Protein AF-A0A915AHE4-F1 (afdb_monomer)

Mean predicted aligned error: 15.63 Å

Sequence (127 aa):
MWLCAILFLIMLFINGAVILWLFITAPDDHRLFYSLFDAAVKEEIFLTEIEKGLDCISDDDKEIYSSDECDNAINRSVISRKLLSPLLYFWIVGHCLAFFVFGFANKDFGESNDGSEADIASVKLMK

Radius of gyration: 29.45 Å; Cα contacts (8 Å, |Δi|>4): 29; chains: 1; bounding box: 56×29×87 Å

Secondary structure (DSSP, 8-state):
-HHHHHHHHHHHHHHHHHHHHHHHHHHHHHHHHHHHHHHHHHHHHHHHHHHHHTT---HHHHHS-HHHHHHHHHHHHS--HHHHHHHHHHHHHHHHHHHHHHHTGGGGG-------STTHHHHTT--

Structure (mmCIF, N/CA/C/O backbone):
data_AF-A0A915AHE4-F1
#
_entry.id   AF-A0A915AHE4-F1
#
loop_
_atom_site.group_PDB
_atom_site.id
_atom_site.type_symbol
_atom_site.label_atom_id
_atom_site.label_alt_id
_atom_site.label_comp_id
_atom_site.label_asym_id
_atom_site.label_entity_id
_atom_site.label_seq_id
_atom_site.pdbx_PDB_ins_code
_atom_site.Cartn_x
_atom_site.Cartn_y
_atom_site.Cartn_z
_atom_site.occupancy
_atom_site.B_iso_or_equiv
_atom_site.auth_seq_id
_atom_site.auth_comp_id
_atom_site.auth_asym_id
_atom_site.auth_atom_id
_atom_site.pdbx_PDB_model_num
ATOM 1 N N . MET A 1 1 ? 13.179 10.753 -25.631 1.00 64.00 1 MET A N 1
ATOM 2 C CA . MET A 1 1 ? 12.688 9.470 -25.072 1.00 64.00 1 MET A CA 1
ATOM 3 C C . MET A 1 1 ? 13.208 9.215 -23.654 1.00 64.00 1 MET A C 1
ATOM 5 O O . MET A 1 1 ? 12.396 8.947 -22.782 1.00 64.00 1 MET A O 1
ATOM 9 N N . TRP A 1 2 ? 14.506 9.400 -23.376 1.00 77.06 2 TRP A N 1
ATOM 10 C CA . TRP A 1 2 ? 15.095 9.196 -22.037 1.00 77.06 2 TRP A CA 1
ATOM 11 C C . TRP A 1 2 ? 14.508 10.059 -20.910 1.00 77.06 2 TRP A C 1
ATOM 13 O O . TRP A 1 2 ? 14.269 9.554 -19.821 1.00 77.06 2 TRP A O 1
ATOM 23 N N . LEU A 1 3 ? 14.205 11.334 -21.172 1.00 82.19 3 LEU A N 1
ATOM 24 C CA . LEU A 1 3 ? 13.626 12.234 -20.167 1.00 82.19 3 LEU A CA 1
ATOM 25 C C . LEU A 1 3 ? 12.247 11.758 -19.669 1.00 82.19 3 LEU A C 1
ATOM 27 O O . LEU A 1 3 ? 11.985 11.778 -18.472 1.00 82.19 3 LEU A O 1
ATOM 31 N N . CYS A 1 4 ? 11.395 11.250 -20.566 1.00 80.12 4 CYS A N 1
ATOM 32 C CA . CYS A 1 4 ? 10.091 10.685 -20.204 1.00 80.12 4 CYS A CA 1
ATOM 33 C C . CYS A 1 4 ? 10.233 9.405 -19.367 1.00 80.12 4 CYS A C 1
ATOM 35 O O . CYS A 1 4 ? 9.492 9.221 -18.408 1.00 80.12 4 CYS A O 1
ATOM 37 N N . ALA A 1 5 ? 11.209 8.550 -19.694 1.00 80.81 5 ALA A N 1
ATOM 38 C CA . ALA A 1 5 ? 11.490 7.336 -18.929 1.00 80.81 5 ALA A CA 1
ATOM 39 C C . ALA A 1 5 ? 11.990 7.654 -17.510 1.00 80.81 5 ALA A C 1
ATOM 41 O O . ALA A 1 5 ? 11.543 7.039 -16.545 1.00 80.81 5 ALA A O 1
ATOM 42 N N . ILE A 1 6 ? 12.865 8.656 -17.370 1.00 86.75 6 ILE A N 1
ATOM 43 C CA . ILE A 1 6 ? 13.360 9.119 -16.067 1.00 86.75 6 ILE A CA 1
ATOM 44 C C . ILE A 1 6 ? 12.211 9.684 -15.221 1.00 86.75 6 ILE A C 1
ATOM 46 O O . ILE A 1 6 ? 12.072 9.308 -14.060 1.00 86.75 6 ILE A O 1
ATOM 50 N N . 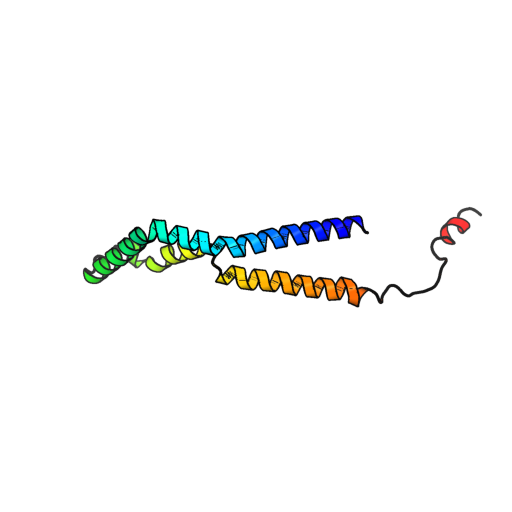LEU A 1 7 ? 11.353 10.533 -15.798 1.00 89.94 7 LEU A N 1
ATOM 51 C CA . LEU A 1 7 ? 10.187 11.079 -15.090 1.00 89.94 7 LEU A CA 1
ATOM 52 C C . LEU A 1 7 ? 9.208 9.984 -14.650 1.00 89.94 7 LEU A C 1
ATOM 54 O O . LEU A 1 7 ? 8.727 10.014 -13.518 1.00 89.94 7 LEU A O 1
ATOM 58 N N . PHE A 1 8 ? 8.948 8.998 -15.512 1.00 86.62 8 PHE A N 1
ATOM 59 C CA . PHE A 1 8 ? 8.102 7.854 -15.176 1.00 86.62 8 PHE A CA 1
ATOM 60 C C . PHE A 1 8 ? 8.673 7.050 -14.003 1.00 86.62 8 PHE A C 1
ATOM 62 O O . PHE A 1 8 ? 7.946 6.752 -13.059 1.00 86.62 8 PHE A O 1
ATOM 69 N N . LEU A 1 9 ? 9.977 6.755 -14.021 1.00 87.94 9 LEU A N 1
ATOM 70 C CA . LEU A 1 9 ? 10.643 6.038 -12.933 1.00 87.94 9 LEU A CA 1
ATOM 71 C C . LEU A 1 9 ? 10.559 6.802 -11.612 1.00 87.94 9 LEU A C 1
ATOM 73 O O . LEU A 1 9 ? 10.208 6.212 -10.595 1.00 87.94 9 LEU A O 1
ATOM 77 N N . ILE A 1 10 ? 10.828 8.109 -11.623 1.00 92.69 10 ILE A N 1
ATOM 78 C CA . ILE A 1 10 ? 10.715 8.948 -10.423 1.00 92.69 10 ILE A CA 1
ATOM 79 C C . ILE A 1 10 ? 9.295 8.871 -9.858 1.00 92.69 10 ILE A C 1
ATOM 81 O O . ILE A 1 10 ? 9.118 8.618 -8.667 1.00 92.69 10 ILE A O 1
ATOM 85 N N . MET A 1 11 ? 8.280 9.030 -10.709 1.00 89.75 11 MET A N 1
ATOM 86 C CA . MET A 1 11 ? 6.892 9.008 -10.257 1.00 89.75 11 MET A CA 1
ATOM 87 C C . MET A 1 11 ? 6.469 7.627 -9.747 1.00 89.75 11 MET A C 1
ATOM 89 O O . MET A 1 11 ? 5.727 7.533 -8.768 1.00 89.75 11 MET A O 1
ATOM 93 N N . LEU A 1 12 ? 6.983 6.560 -10.360 1.00 91.12 12 LEU A N 1
ATOM 94 C CA . LEU A 1 12 ? 6.793 5.185 -9.915 1.00 91.12 12 LEU A CA 1
ATOM 95 C C . LEU A 1 12 ? 7.393 4.963 -8.522 1.00 91.12 12 LEU A C 1
ATOM 97 O O . LEU A 1 12 ? 6.702 4.459 -7.641 1.00 91.12 12 LEU A O 1
ATOM 101 N N . PHE A 1 13 ? 8.632 5.400 -8.280 1.00 92.00 13 PHE A N 1
ATOM 102 C CA . PHE A 1 13 ? 9.263 5.270 -6.963 1.00 92.00 13 PHE A CA 1
ATOM 103 C C . PHE A 1 13 ? 8.557 6.096 -5.887 1.00 92.00 13 PHE A C 1
ATOM 105 O O . PHE A 1 13 ? 8.358 5.591 -4.784 1.00 92.00 13 PHE A O 1
ATOM 112 N N . ILE A 1 14 ? 8.132 7.324 -6.200 1.00 94.31 14 ILE A N 1
ATOM 113 C CA . ILE A 1 14 ? 7.370 8.162 -5.260 1.00 94.31 14 ILE A CA 1
ATOM 114 C C . ILE A 1 14 ? 6.043 7.484 -4.898 1.00 94.31 14 ILE A C 1
ATOM 116 O O . ILE A 1 14 ? 5.726 7.361 -3.717 1.00 94.31 14 ILE A O 1
ATOM 120 N N . ASN A 1 15 ? 5.292 6.986 -5.887 1.00 91.50 15 ASN A N 1
ATOM 121 C CA . ASN A 1 15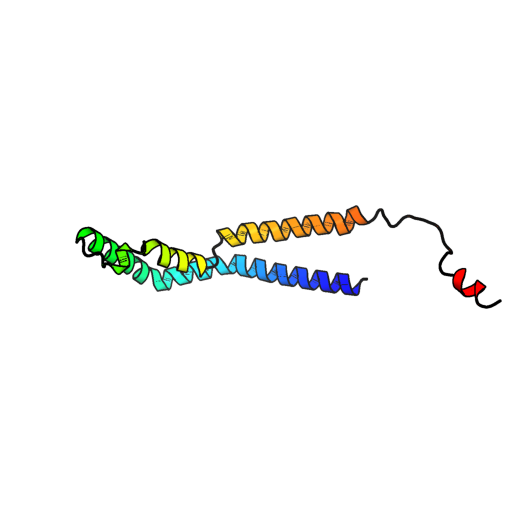 ? 4.039 6.267 -5.628 1.00 91.50 15 ASN A CA 1
ATOM 122 C C . ASN A 1 15 ? 4.271 5.007 -4.786 1.00 91.50 15 ASN A C 1
ATOM 124 O O . ASN A 1 15 ? 3.551 4.777 -3.817 1.00 91.50 15 ASN A O 1
ATOM 128 N N . GLY A 1 16 ? 5.302 4.223 -5.111 1.00 90.12 16 GLY A N 1
ATOM 129 C CA . GLY A 1 16 ? 5.672 3.041 -4.335 1.00 90.12 16 GLY A CA 1
ATOM 130 C C . GLY A 1 16 ? 6.021 3.378 -2.887 1.00 90.12 16 GLY A C 1
ATOM 131 O O . GLY A 1 16 ? 5.539 2.714 -1.972 1.00 90.12 16 GLY A O 1
ATOM 132 N N . ALA A 1 17 ? 6.796 4.443 -2.666 1.00 91.50 17 ALA A N 1
ATOM 133 C CA . ALA A 1 17 ? 7.161 4.906 -1.331 1.00 91.50 17 ALA A CA 1
ATOM 134 C C . ALA A 1 17 ? 5.933 5.329 -0.510 1.00 91.50 17 ALA A C 1
ATOM 136 O O . ALA A 1 17 ? 5.838 4.962 0.658 1.00 91.50 17 ALA A O 1
ATOM 137 N N . VAL A 1 18 ? 4.969 6.032 -1.117 1.00 90.06 18 VAL A N 1
ATOM 138 C CA . VAL A 1 18 ? 3.722 6.438 -0.445 1.00 90.06 18 VAL A CA 1
ATOM 139 C C . VAL A 1 18 ? 2.857 5.229 -0.085 1.00 90.06 18 VAL A C 1
ATOM 141 O O . VAL A 1 18 ? 2.383 5.135 1.046 1.00 90.06 18 VAL A O 1
ATOM 144 N N . ILE A 1 19 ? 2.670 4.279 -1.006 1.00 87.62 19 ILE A N 1
ATOM 145 C CA . ILE A 1 19 ? 1.873 3.069 -0.738 1.00 87.62 19 ILE A CA 1
ATOM 146 C C . ILE A 1 19 ? 2.528 2.233 0.371 1.00 87.62 19 ILE A C 1
ATOM 148 O O . ILE A 1 19 ? 1.840 1.737 1.263 1.00 87.62 19 ILE A O 1
ATOM 152 N N . LEU A 1 20 ? 3.855 2.099 0.345 1.00 88.06 20 LEU A N 1
ATOM 153 C CA . LEU A 1 20 ? 4.605 1.337 1.341 1.00 88.06 20 LEU A CA 1
ATOM 154 C C . LEU A 1 20 ? 4.606 2.029 2.711 1.00 88.06 20 LEU A C 1
ATOM 156 O O . LEU A 1 20 ? 4.441 1.359 3.728 1.00 88.06 20 LEU A O 1
ATOM 160 N N . TRP A 1 21 ? 4.711 3.360 2.738 1.00 87.38 21 TRP A N 1
ATOM 161 C CA . TRP A 1 21 ? 4.536 4.166 3.946 1.00 87.38 21 TRP A CA 1
ATOM 162 C C . TRP A 1 21 ? 3.159 3.933 4.569 1.00 87.38 21 TRP A C 1
ATOM 164 O O . TRP A 1 21 ? 3.070 3.526 5.725 1.00 87.38 21 TRP A O 1
ATOM 174 N N . LEU A 1 22 ? 2.088 4.083 3.782 1.00 83.94 22 LEU A N 1
ATOM 175 C CA . LEU A 1 22 ? 0.724 3.812 4.241 1.00 83.94 22 LEU A CA 1
ATOM 176 C C . LEU A 1 22 ? 0.585 2.380 4.769 1.00 83.94 22 LEU A C 1
ATOM 178 O O . LEU A 1 22 ? -0.074 2.162 5.781 1.00 83.94 22 LEU A O 1
ATOM 182 N N . PHE A 1 23 ? 1.222 1.400 4.120 1.00 83.62 23 PHE A N 1
ATOM 183 C CA . PHE A 1 23 ? 1.165 -0.002 4.541 1.00 83.62 23 PHE A CA 1
ATOM 184 C C . PHE A 1 23 ? 1.799 -0.245 5.911 1.00 83.62 23 PHE A C 1
ATOM 186 O O . PHE A 1 23 ? 1.289 -1.055 6.695 1.00 83.62 23 PHE A O 1
ATOM 193 N N . ILE A 1 24 ? 2.882 0.469 6.210 1.00 83.12 24 ILE A N 1
ATOM 194 C CA . ILE A 1 24 ? 3.589 0.375 7.487 1.00 83.12 24 ILE A CA 1
ATOM 195 C C . ILE A 1 24 ? 2.868 1.165 8.583 1.00 83.12 24 ILE A C 1
ATOM 197 O O . ILE A 1 24 ? 2.767 0.653 9.694 1.00 83.12 24 ILE A O 1
ATOM 201 N N . THR A 1 25 ? 2.346 2.360 8.292 1.00 81.62 25 THR A N 1
ATOM 202 C CA . THR A 1 25 ? 1.774 3.271 9.304 1.00 81.62 25 THR A CA 1
ATOM 203 C C . THR A 1 25 ? 0.308 2.975 9.647 1.00 81.62 25 THR A C 1
ATOM 205 O O . THR A 1 25 ? -0.072 3.068 10.811 1.00 81.62 25 THR A O 1
ATOM 208 N N . ALA A 1 26 ? -0.500 2.497 8.691 1.00 74.56 26 ALA A N 1
ATOM 209 C CA . ALA A 1 26 ? -1.903 2.119 8.918 1.00 74.56 26 ALA A CA 1
ATOM 210 C C . ALA A 1 26 ? -2.194 1.241 10.166 1.00 74.56 26 ALA A C 1
ATOM 212 O O . ALA A 1 26 ? -3.196 1.491 10.837 1.00 74.56 26 ALA A O 1
ATOM 213 N N . PRO A 1 27 ? -1.399 0.207 10.526 1.00 71.38 27 PRO A N 1
ATOM 214 C CA . PRO A 1 27 ? -1.609 -0.542 11.774 1.00 71.38 27 PRO A CA 1
ATOM 215 C C . PRO A 1 27 ? -1.470 0.294 13.050 1.00 71.38 27 PRO A C 1
ATOM 217 O O . PRO A 1 27 ? -2.184 0.027 14.015 1.00 71.38 27 PRO A O 1
ATOM 220 N N . ASP A 1 28 ? -0.545 1.251 13.079 1.00 72.00 28 ASP A N 1
ATOM 221 C CA . ASP A 1 28 ? -0.275 2.056 14.267 1.00 72.00 28 ASP A CA 1
ATOM 222 C C . ASP A 1 28 ? -1.374 3.097 14.453 1.00 72.00 28 ASP A C 1
ATOM 224 O O . ASP A 1 28 ? -1.848 3.265 15.574 1.00 72.00 28 ASP A O 1
ATOM 228 N N . ASP A 1 29 ? -1.866 3.689 13.363 1.00 67.44 29 ASP A N 1
ATOM 229 C CA . ASP A 1 29 ? -3.019 4.596 13.388 1.00 67.44 29 ASP A CA 1
ATOM 230 C C . ASP A 1 29 ? -4.291 3.869 13.841 1.00 67.44 29 ASP A C 1
ATOM 232 O O . ASP A 1 29 ? -5.025 4.354 14.704 1.00 67.44 29 ASP A O 1
ATOM 236 N N . HIS A 1 30 ? -4.520 2.653 13.333 1.00 70.38 30 HIS A N 1
ATOM 237 C CA . HIS A 1 30 ? -5.626 1.813 13.785 1.00 70.38 30 HIS A CA 1
ATOM 238 C C . HIS A 1 30 ? -5.476 1.457 15.271 1.00 70.38 30 HIS A C 1
ATOM 240 O O . HIS A 1 30 ? -6.450 1.505 16.021 1.00 70.38 30 HIS A O 1
ATOM 246 N N . ARG A 1 31 ? -4.274 1.104 15.740 1.00 69.75 31 ARG A N 1
ATOM 247 C CA . ARG A 1 31 ? -4.060 0.789 17.160 1.00 69.75 31 ARG A CA 1
ATOM 248 C C . ARG A 1 31 ? -4.246 2.022 18.044 1.00 69.75 31 ARG A C 1
ATOM 250 O O . ARG A 1 31 ? -4.811 1.904 19.128 1.00 69.75 31 ARG A O 1
ATOM 257 N N . LEU A 1 32 ? -3.793 3.185 17.583 1.00 75.19 32 LEU A N 1
ATOM 258 C CA . LEU A 1 32 ? -3.918 4.454 18.287 1.00 75.19 32 LEU A CA 1
ATOM 259 C C . LEU A 1 32 ? -5.389 4.851 18.444 1.00 75.19 32 LEU A C 1
ATOM 261 O O . LEU A 1 32 ? -5.804 5.169 19.557 1.00 75.19 32 LEU A O 1
ATOM 265 N N . PHE A 1 33 ? -6.184 4.742 17.375 1.00 74.00 33 PHE A N 1
ATOM 266 C CA . PHE A 1 33 ? -7.621 5.015 17.408 1.00 74.00 33 PHE A CA 1
ATOM 267 C C . PHE A 1 33 ? -8.328 4.190 18.489 1.00 74.00 33 PHE A C 1
ATOM 269 O O . PHE A 1 33 ? -8.932 4.754 19.400 1.00 74.00 33 PHE A O 1
ATOM 276 N N . TYR A 1 34 ? -8.171 2.864 18.473 1.00 71.06 34 TYR A N 1
ATOM 277 C CA . TYR A 1 34 ? -8.799 2.032 19.500 1.00 71.06 34 TYR A CA 1
ATOM 278 C C . TYR A 1 34 ? -8.192 2.283 20.886 1.00 71.06 34 TYR A C 1
ATOM 280 O O . TYR A 1 34 ? -8.923 2.304 21.860 1.00 71.06 34 TYR A O 1
ATOM 288 N N . SER A 1 35 ? -6.902 2.602 21.024 1.00 75.38 35 SER A N 1
ATOM 289 C CA . SER A 1 35 ? -6.354 2.942 22.349 1.00 75.38 35 SER A CA 1
ATOM 290 C C . SER A 1 35 ? -6.964 4.205 22.980 1.00 75.38 35 SER A C 1
ATOM 292 O O . SER A 1 35 ? -7.028 4.299 24.203 1.00 75.38 35 SER A O 1
ATOM 294 N N . LEU A 1 36 ? -7.413 5.162 22.162 1.00 77.81 36 LEU A N 1
ATOM 295 C CA . LEU A 1 36 ? -8.015 6.421 22.611 1.00 77.81 36 LEU A CA 1
ATOM 296 C C . LEU A 1 36 ? -9.530 6.301 22.813 1.00 77.81 36 LEU A C 1
ATOM 298 O O . LEU A 1 36 ? -10.074 6.945 23.707 1.00 77.81 36 LEU A O 1
ATOM 302 N N . PHE A 1 37 ? -10.199 5.483 21.996 1.00 75.88 37 PHE A N 1
ATOM 303 C CA . PHE A 1 37 ? -11.660 5.438 21.914 1.00 75.88 37 PHE A CA 1
ATOM 304 C C . PHE A 1 37 ? -12.289 4.100 22.346 1.00 75.88 37 PHE A C 1
ATOM 306 O O . PHE A 1 37 ? -13.510 4.010 22.382 1.00 75.88 37 PHE A O 1
ATOM 313 N N . ASP A 1 38 ? -11.513 3.082 22.744 1.00 76.38 38 ASP A N 1
ATOM 314 C CA . ASP A 1 38 ? -12.037 1.763 23.171 1.00 76.38 38 ASP A CA 1
ATOM 315 C C . ASP A 1 38 ? -13.045 1.860 24.327 1.00 76.38 38 ASP A C 1
ATOM 317 O O . ASP A 1 38 ? -14.009 1.101 24.368 1.00 76.38 38 ASP A O 1
ATOM 321 N N . ALA A 1 39 ? -12.874 2.826 25.236 1.00 71.88 39 ALA A N 1
ATOM 322 C CA . ALA A 1 39 ? -13.838 3.073 26.308 1.00 71.88 39 ALA A CA 1
ATOM 323 C C . ALA A 1 39 ? -15.189 3.587 25.776 1.00 71.88 39 ALA A C 1
ATOM 325 O O . ALA A 1 39 ? -16.228 3.099 26.207 1.00 71.88 39 ALA A O 1
ATOM 326 N N . ALA A 1 40 ? -15.167 4.513 2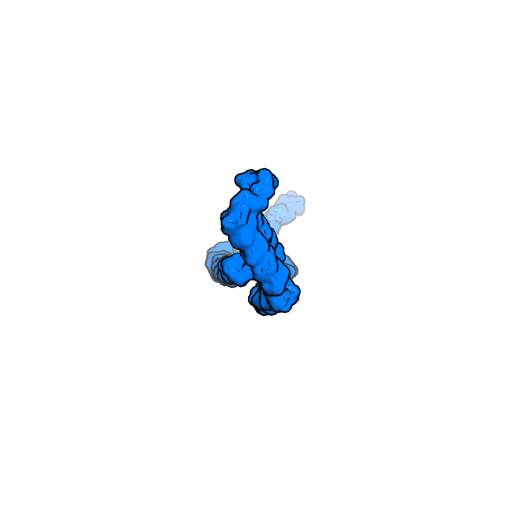4.812 1.00 70.75 40 ALA A N 1
ATOM 327 C CA . ALA A 1 40 ? -16.375 5.068 24.202 1.00 70.75 40 ALA A CA 1
ATOM 328 C C . ALA A 1 40 ? -17.110 4.022 23.348 1.00 70.75 40 ALA A C 1
ATOM 330 O O . ALA A 1 40 ? -18.327 3.905 23.438 1.00 70.75 40 ALA A O 1
ATOM 331 N N . VAL A 1 41 ? -16.367 3.201 22.596 1.00 70.00 41 VAL A N 1
ATOM 332 C CA . VAL A 1 41 ? -16.936 2.089 21.812 1.00 70.00 41 VAL A CA 1
ATOM 333 C C . VAL A 1 41 ? -17.605 1.058 22.729 1.00 70.00 41 VAL A C 1
ATOM 335 O O . VAL A 1 41 ? -18.697 0.577 22.443 1.00 70.00 41 VAL A O 1
ATOM 338 N N . LYS A 1 42 ? -16.986 0.723 23.868 1.00 70.75 42 LYS A N 1
ATOM 339 C CA . LYS A 1 42 ? -17.588 -0.198 24.848 1.00 70.75 42 LYS A CA 1
ATOM 340 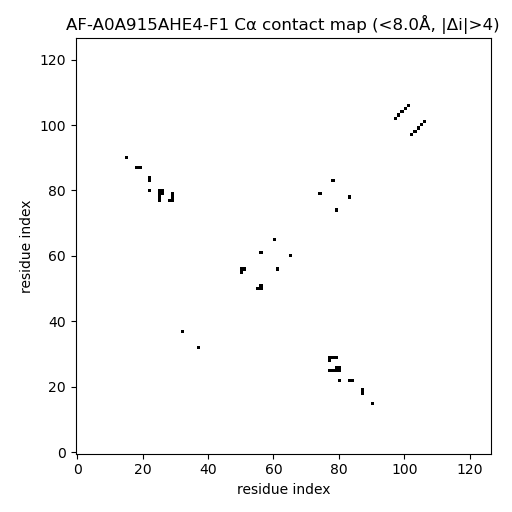C C . LYS A 1 42 ? -18.828 0.374 25.526 1.00 70.75 42 LYS A C 1
ATOM 342 O O . LYS A 1 42 ? -19.745 -0.387 25.821 1.00 70.75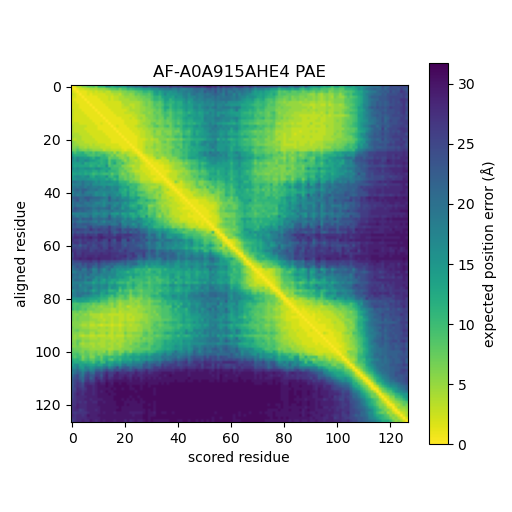 42 LYS A O 1
ATOM 347 N N . GLU A 1 43 ? -18.841 1.674 25.799 1.00 69.75 43 GLU A N 1
ATOM 348 C CA . GLU A 1 43 ? -19.986 2.357 26.400 1.00 69.75 43 GLU A CA 1
ATOM 349 C C . GLU A 1 43 ? -21.190 2.369 25.451 1.00 69.75 43 GLU A C 1
ATOM 351 O O . GLU A 1 43 ? -22.287 2.024 25.885 1.00 69.75 43 GLU A O 1
ATOM 356 N N . GLU A 1 44 ? -20.980 2.650 24.161 1.00 71.19 44 GLU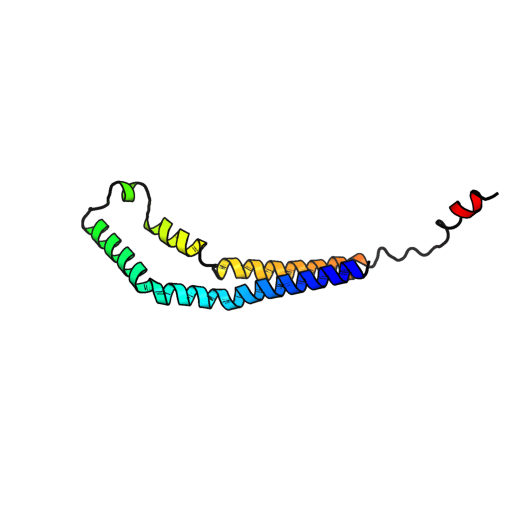 A N 1
ATOM 357 C CA . GLU A 1 44 ? -22.027 2.577 23.132 1.00 71.19 44 GLU A CA 1
ATOM 358 C C . GLU A 1 44 ? -22.635 1.169 23.052 1.00 71.19 44 GLU A C 1
ATOM 360 O O . GLU A 1 44 ? -23.846 1.012 23.198 1.00 71.19 44 GLU A O 1
ATOM 365 N N . ILE A 1 45 ? -21.796 0.131 22.931 1.00 72.75 45 ILE A N 1
ATOM 366 C CA . ILE A 1 45 ? -22.253 -1.269 22.864 1.00 72.75 45 ILE A CA 1
ATOM 367 C C . ILE A 1 45 ? -23.083 -1.642 24.103 1.00 72.75 45 ILE A C 1
ATOM 369 O O . ILE A 1 45 ? -24.116 -2.305 23.988 1.00 72.75 45 ILE A O 1
ATOM 373 N N . PHE A 1 46 ? -22.642 -1.214 25.288 1.00 74.62 46 PHE A N 1
ATOM 374 C CA . PHE A 1 46 ? -23.332 -1.492 26.545 1.00 74.62 46 PHE A CA 1
ATOM 375 C C . PHE A 1 46 ? -24.683 -0.768 26.650 1.00 74.62 46 PHE A C 1
ATOM 377 O O . PHE A 1 46 ? -25.673 -1.382 27.052 1.00 74.62 46 PHE A O 1
ATOM 384 N N . LEU A 1 47 ? -24.749 0.509 26.260 1.00 71.31 47 LEU A N 1
ATOM 385 C CA . LEU A 1 47 ? -25.999 1.276 26.192 1.00 71.31 47 LEU A CA 1
ATOM 386 C C . LEU A 1 47 ? -26.995 0.630 25.226 1.00 71.31 47 LEU A C 1
ATOM 388 O O . LEU A 1 47 ? -28.141 0.394 25.610 1.00 71.31 47 LEU A O 1
ATOM 392 N N . THR A 1 48 ? -26.538 0.228 24.038 1.00 73.56 48 THR A N 1
ATOM 393 C CA . THR A 1 48 ? -27.376 -0.472 23.055 1.00 73.56 48 THR A CA 1
ATOM 394 C C . THR A 1 48 ? -27.928 -1.796 23.599 1.00 73.56 48 THR A C 1
ATOM 396 O O . THR A 1 48 ? -29.065 -2.173 23.305 1.00 73.56 48 THR A O 1
ATOM 399 N N . GLU A 1 49 ? -27.148 -2.543 24.385 1.00 75.62 49 GLU A N 1
ATOM 400 C CA . GLU A 1 49 ? -27.600 -3.806 24.983 1.00 75.62 49 GLU A CA 1
ATOM 401 C C . GLU A 1 49 ? -28.663 -3.582 26.072 1.00 75.62 49 GLU A C 1
ATOM 403 O O . GLU A 1 49 ? -29.653 -4.318 26.133 1.00 75.62 49 GLU A O 1
ATOM 408 N N . ILE A 1 50 ? -28.516 -2.525 26.878 1.00 76.62 50 ILE A N 1
ATOM 409 C CA . ILE A 1 50 ? -29.522 -2.105 27.865 1.00 76.62 50 ILE A CA 1
ATOM 410 C C . ILE A 1 50 ? -30.813 -1.661 27.172 1.00 76.62 50 ILE A C 1
ATOM 412 O O . ILE A 1 50 ? -31.890 -2.110 27.560 1.00 76.62 50 ILE A O 1
ATOM 416 N N . GLU A 1 51 ? -30.732 -0.822 26.141 1.00 72.50 51 GLU A N 1
ATOM 417 C CA . GLU A 1 51 ? -31.903 -0.328 25.402 1.00 72.50 51 GLU A CA 1
ATOM 418 C C . GLU A 1 51 ? -32.687 -1.466 24.742 1.00 72.50 51 GLU A C 1
ATOM 420 O O . GLU A 1 51 ? -33.917 -1.500 24.836 1.00 72.50 51 GLU A O 1
ATOM 425 N N . LYS A 1 52 ? -31.984 -2.452 24.167 1.00 75.50 52 LYS A N 1
ATOM 426 C CA . LYS A 1 52 ? -32.593 -3.690 23.651 1.00 75.50 52 LYS A CA 1
ATOM 427 C C . LYS A 1 52 ? -33.236 -4.526 24.758 1.00 75.50 52 LYS A C 1
ATOM 429 O O . LYS A 1 52 ? -34.307 -5.089 24.546 1.00 75.50 52 LYS A O 1
ATOM 434 N N . GLY A 1 53 ? -32.603 -4.621 25.928 1.00 73.50 53 GLY A N 1
ATOM 435 C CA . GLY A 1 53 ? -33.129 -5.369 27.073 1.00 73.50 53 GLY A CA 1
ATOM 436 C C . GLY A 1 53 ? -34.356 -4.723 27.724 1.00 73.50 53 GLY A C 1
ATOM 437 O O . GLY A 1 53 ? -35.213 -5.434 28.252 1.00 73.50 53 GLY A O 1
ATOM 438 N N . LEU A 1 54 ? -34.450 -3.392 27.682 1.00 77.06 54 LEU A N 1
ATOM 439 C CA . LEU A 1 54 ? -35.556 -2.615 28.247 1.00 77.06 54 LEU A CA 1
ATOM 440 C C . LEU A 1 54 ? -36.627 -2.226 27.208 1.00 77.06 54 LEU A C 1
ATOM 442 O O . LEU A 1 54 ? -37.573 -1.530 27.570 1.00 77.06 54 LEU A O 1
ATOM 446 N N . ASP A 1 55 ? -36.499 -2.665 25.950 1.00 71.31 55 ASP A N 1
ATOM 447 C CA . ASP A 1 55 ? -37.379 -2.295 24.823 1.00 71.31 55 ASP A CA 1
ATOM 448 C C . ASP A 1 55 ? -37.557 -0.768 24.681 1.00 71.31 55 ASP A C 1
ATOM 450 O O . ASP A 1 55 ? -38.615 -0.255 24.324 1.00 71.31 55 ASP A O 1
ATOM 454 N N . CYS A 1 56 ? -36.495 -0.025 25.006 1.00 66.25 56 CYS A N 1
ATOM 455 C CA . CYS A 1 56 ? -36.441 1.439 24.985 1.00 66.25 56 CYS A CA 1
ATOM 456 C C . CYS A 1 56 ? -35.791 1.962 23.697 1.00 66.25 56 CYS A C 1
ATOM 458 O O . CYS A 1 56 ? -35.166 3.017 23.706 1.00 66.25 56 CYS A O 1
ATOM 460 N N . ILE A 1 57 ? -35.917 1.208 22.603 1.00 64.81 57 ILE A N 1
ATOM 461 C CA . ILE A 1 57 ? -35.390 1.584 21.290 1.00 64.81 57 ILE A CA 1
ATOM 462 C C . ILE A 1 57 ? -36.156 2.828 20.823 1.00 64.81 57 ILE A C 1
ATOM 464 O O . ILE A 1 57 ? -37.382 2.770 20.661 1.00 64.81 57 ILE A O 1
ATOM 468 N N . SER A 1 58 ? -35.448 3.948 20.646 1.00 63.84 58 SER A N 1
ATOM 469 C CA . SER A 1 58 ? -36.023 5.172 20.080 1.00 63.84 58 SER A CA 1
ATOM 470 C C . SER A 1 58 ? -36.538 4.888 18.667 1.00 63.84 58 SER A C 1
ATOM 472 O O . SER A 1 58 ? -36.008 4.029 17.968 1.00 63.84 58 SER A O 1
ATOM 474 N N . ASP A 1 59 ? -37.576 5.595 18.222 1.00 57.22 59 ASP A N 1
ATOM 475 C CA . ASP A 1 59 ? -38.148 5.391 16.881 1.00 57.22 59 ASP A CA 1
ATOM 476 C C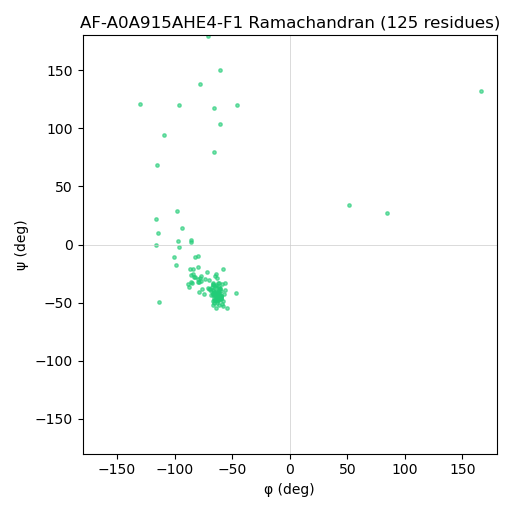 . ASP A 1 59 ? -37.093 5.626 15.776 1.00 57.22 59 ASP A C 1
ATOM 478 O O . ASP A 1 59 ? -37.030 4.873 14.807 1.00 57.22 59 ASP A O 1
ATOM 482 N N . ASP A 1 60 ? -36.167 6.569 16.002 1.00 59.41 60 ASP A N 1
ATOM 483 C CA . ASP A 1 60 ? -35.012 6.840 15.129 1.00 59.41 60 ASP A CA 1
ATOM 484 C C . ASP A 1 60 ? -34.042 5.637 15.016 1.00 59.41 60 ASP A C 1
ATOM 486 O O . ASP A 1 60 ? -33.489 5.380 13.946 1.00 59.41 60 ASP A O 1
ATOM 490 N N . ASP A 1 61 ? -33.885 4.840 16.080 1.00 57.84 61 ASP A N 1
ATOM 491 C CA . ASP A 1 61 ? -33.022 3.641 16.113 1.00 57.84 61 ASP A CA 1
ATOM 492 C C . ASP A 1 61 ? -33.711 2.399 15.520 1.00 57.84 61 ASP A C 1
ATOM 494 O O . ASP A 1 61 ? -33.091 1.356 15.298 1.00 57.84 61 ASP A O 1
ATOM 498 N N . LYS A 1 62 ? -35.023 2.484 15.274 1.00 61.97 62 LYS A N 1
ATOM 499 C CA . LYS A 1 62 ? -35.808 1.437 14.607 1.00 61.97 62 LYS A CA 1
ATOM 500 C C . LYS A 1 62 ? -35.692 1.513 13.089 1.00 61.97 62 LYS A C 1
ATOM 502 O O . LYS A 1 62 ? -35.839 0.487 12.419 1.00 61.97 62 LYS A O 1
ATOM 507 N N . GLU A 1 63 ? -35.444 2.705 12.552 1.00 58.62 63 GLU A N 1
ATOM 508 C CA . GLU A 1 63 ? -35.325 2.939 11.110 1.00 58.62 63 GLU A CA 1
ATOM 509 C C . GLU A 1 63 ? -33.905 2.696 10.579 1.00 58.62 63 GLU A C 1
ATOM 511 O O . GLU A 1 63 ? -33.727 2.413 9.391 1.00 58.62 63 GLU A O 1
ATOM 516 N N . ILE A 1 64 ? -32.897 2.730 11.454 1.00 55.09 64 ILE A N 1
ATOM 517 C CA . ILE A 1 64 ? -31.488 2.555 11.103 1.00 55.09 64 ILE A CA 1
ATOM 518 C C . ILE A 1 64 ? -30.895 1.507 12.046 1.00 55.09 64 ILE A C 1
ATOM 520 O O . ILE A 1 64 ? -30.887 1.692 13.255 1.00 55.09 64 ILE A O 1
ATOM 524 N N . TYR A 1 65 ? -30.369 0.400 11.508 1.00 57.41 65 TYR A N 1
ATOM 525 C CA . TYR A 1 65 ? -29.552 -0.548 12.279 1.00 57.41 65 TYR A CA 1
ATOM 526 C C . TYR A 1 65 ? -28.242 0.161 12.696 1.00 57.41 65 TYR A C 1
ATOM 528 O O . TYR A 1 65 ? -27.212 0.032 12.037 1.00 57.41 65 TYR A O 1
ATOM 536 N N . SER A 1 66 ? -28.304 0.975 13.752 1.00 58.38 66 SER A N 1
ATOM 537 C CA . SER A 1 66 ? -27.317 2.005 14.118 1.00 58.38 66 SER A CA 1
ATOM 538 C C . SER A 1 66 ? -25.934 1.463 14.482 1.00 58.38 66 SER A C 1
ATOM 540 O O . SER A 1 66 ? -24.933 2.138 14.238 1.00 58.38 66 SER A O 1
ATOM 542 N N . SER A 1 67 ? -25.845 0.210 14.946 1.00 55.16 67 SER A N 1
ATOM 543 C CA . SER A 1 67 ? -24.550 -0.437 15.195 1.00 55.16 67 SER A CA 1
ATOM 544 C C . SER A 1 67 ? -23.715 -0.563 13.922 1.00 55.16 67 SER A C 1
ATOM 546 O O . SER A 1 67 ? -22.495 -0.441 13.969 1.00 55.16 67 SER A O 1
ATOM 548 N N . ASP A 1 68 ? -24.363 -0.758 12.769 1.00 57.38 68 ASP A N 1
ATOM 549 C CA . ASP A 1 68 ? -23.649 -0.916 11.508 1.00 57.38 68 ASP A CA 1
ATOM 550 C C . ASP A 1 68 ? -23.176 0.430 10.954 1.00 57.38 68 ASP A C 1
ATOM 552 O O . ASP A 1 68 ? -22.154 0.459 10.283 1.00 57.38 68 ASP A O 1
ATOM 556 N N . GLU A 1 69 ? -23.835 1.563 11.215 1.00 60.44 69 GLU A N 1
ATOM 557 C CA . GLU A 1 69 ? -23.381 2.853 10.672 1.00 60.44 69 GLU A CA 1
ATOM 558 C C . GLU A 1 69 ? -22.141 3.394 11.380 1.00 60.44 69 GLU A C 1
ATOM 560 O O . GLU A 1 69 ? -21.219 3.846 10.697 1.00 60.44 69 GLU A O 1
ATOM 565 N N . CYS A 1 70 ? -22.076 3.305 12.713 1.00 61.00 70 CYS A N 1
ATOM 566 C CA . CYS A 1 70 ? -20.901 3.730 13.478 1.00 61.00 70 CYS A CA 1
ATOM 567 C C . CYS A 1 70 ? -19.694 2.840 13.144 1.00 61.00 70 CYS A C 1
ATOM 569 O O . CYS A 1 70 ? -18.652 3.338 12.703 1.00 61.00 70 CYS A O 1
ATOM 571 N N . ASP A 1 71 ? -19.862 1.515 13.203 1.00 62.69 71 ASP A N 1
ATOM 572 C CA . ASP A 1 71 ? -18.795 0.567 12.874 1.00 62.69 71 ASP A CA 1
ATOM 573 C C . ASP A 1 71 ? -18.364 0.653 11.405 1.00 62.69 71 ASP A C 1
ATOM 575 O O . ASP A 1 71 ? -17.181 0.492 11.087 1.00 62.69 71 ASP A O 1
ATOM 579 N N . ASN A 1 72 ? -19.285 0.928 10.479 1.00 62.81 72 ASN A N 1
ATOM 580 C CA . ASN A 1 72 ? -18.963 1.081 9.061 1.00 62.81 72 ASN A CA 1
ATOM 581 C C . ASN A 1 72 ? -18.358 2.462 8.763 1.00 62.81 72 ASN A C 1
ATOM 583 O O . ASN A 1 72 ? -17.468 2.562 7.918 1.00 62.81 72 ASN A O 1
ATOM 587 N N . ALA A 1 73 ? -18.747 3.521 9.477 1.00 64.12 73 ALA A N 1
ATOM 588 C CA . ALA A 1 73 ? -18.101 4.831 9.400 1.00 64.12 73 ALA A CA 1
ATOM 589 C C . ALA A 1 73 ? -16.668 4.778 9.951 1.00 64.12 73 ALA A C 1
ATOM 591 O O . ALA A 1 73 ? -15.748 5.299 9.313 1.00 64.12 73 ALA A O 1
ATOM 592 N N . ILE A 1 74 ? -16.444 4.082 11.068 1.00 63.56 74 ILE A N 1
ATOM 593 C CA . ILE A 1 74 ? -15.114 3.838 11.643 1.00 63.56 74 ILE A CA 1
ATOM 594 C C . ILE A 1 74 ? -14.276 2.961 10.699 1.00 63.56 74 ILE A C 1
ATOM 596 O O . ILE A 1 74 ? -13.155 3.328 10.339 1.00 63.56 74 ILE A O 1
ATOM 600 N N . ASN A 1 75 ? -14.832 1.859 10.185 1.00 61.16 75 ASN A N 1
ATOM 601 C CA . ASN A 1 75 ? -14.131 1.004 9.218 1.00 61.16 75 ASN A CA 1
ATOM 602 C C . ASN A 1 75 ? -13.836 1.697 7.877 1.00 61.16 75 ASN A C 1
ATOM 604 O O . ASN A 1 75 ? -12.887 1.309 7.192 1.00 61.16 75 ASN A O 1
ATOM 608 N N . ARG A 1 76 ? -14.631 2.696 7.470 1.00 60.84 76 ARG A N 1
ATOM 609 C CA . ARG A 1 76 ? -14.372 3.502 6.261 1.00 60.84 76 ARG A CA 1
ATOM 610 C C . ARG A 1 76 ? -13.391 4.645 6.500 1.00 60.84 76 ARG A C 1
ATOM 612 O O . ARG A 1 76 ? -12.723 5.051 5.552 1.00 60.84 76 ARG A O 1
ATOM 619 N N . SER A 1 77 ? -13.315 5.173 7.719 1.00 60.16 77 SER A N 1
ATOM 620 C CA . SER A 1 77 ? -12.435 6.296 8.067 1.00 60.16 77 SER A CA 1
ATOM 621 C C . SER A 1 77 ? -11.020 5.850 8.438 1.00 60.16 77 SER A C 1
ATOM 623 O O . SER A 1 77 ? -10.068 6.598 8.210 1.00 60.16 77 SER A O 1
ATOM 625 N N . VAL A 1 78 ? -10.849 4.617 8.919 1.00 63.31 78 VAL A N 1
ATOM 626 C CA . VAL A 1 78 ? -9.535 4.014 9.166 1.00 63.31 78 VAL A CA 1
ATOM 627 C C . VAL A 1 78 ? -9.132 3.161 7.961 1.00 63.31 78 VAL A C 1
ATOM 629 O O . VAL A 1 78 ? -9.811 2.198 7.609 1.00 63.31 78 VAL A O 1
ATOM 632 N N . ILE A 1 79 ? -8.001 3.481 7.317 1.00 65.69 79 ILE A N 1
ATOM 633 C CA . ILE A 1 79 ? -7.461 2.662 6.218 1.00 65.69 79 ILE A CA 1
ATOM 634 C C . ILE A 1 79 ? -7.160 1.259 6.752 1.00 65.69 79 ILE A C 1
ATOM 636 O O . ILE A 1 79 ? -6.166 1.021 7.440 1.00 65.69 79 ILE A O 1
ATOM 640 N N . SER A 1 80 ? -8.029 0.301 6.426 1.00 64.25 80 SER A N 1
ATOM 641 C CA . SER A 1 80 ? -7.852 -1.071 6.880 1.00 64.25 80 SER A CA 1
ATOM 642 C C . SER A 1 80 ? -6.787 -1.782 6.044 1.00 64.25 80 SER A C 1
ATOM 644 O O . SER A 1 80 ? -6.744 -1.716 4.808 1.00 64.25 80 SER A O 1
ATOM 646 N N . ARG A 1 81 ? -5.935 -2.552 6.726 1.00 66.19 81 ARG A N 1
ATOM 647 C CA . ARG A 1 81 ? -4.882 -3.357 6.092 1.00 66.19 81 ARG A CA 1
ATOM 648 C C . ARG A 1 81 ? -5.447 -4.361 5.068 1.00 66.19 81 ARG A C 1
ATOM 650 O O . ARG A 1 81 ? -4.724 -4.777 4.162 1.00 66.19 81 ARG A O 1
ATOM 657 N N . LYS A 1 82 ? -6.740 -4.714 5.163 1.00 70.31 82 LYS A N 1
ATOM 658 C CA . LYS A 1 82 ? -7.434 -5.609 4.218 1.00 70.31 82 LYS A CA 1
ATOM 659 C C . LYS A 1 82 ? -7.583 -5.003 2.821 1.00 70.31 82 LYS A C 1
ATOM 661 O O . LYS A 1 82 ? -7.514 -5.749 1.855 1.00 70.31 82 LYS A O 1
ATOM 666 N N . LEU A 1 83 ? -7.757 -3.685 2.706 1.00 72.38 83 LEU A N 1
ATOM 667 C CA . LEU A 1 83 ? -7.839 -2.980 1.416 1.00 72.38 83 LEU A CA 1
ATOM 668 C C . LEU A 1 83 ? -6.456 -2.605 0.880 1.00 72.38 83 LEU A C 1
ATOM 670 O O . LEU A 1 83 ? -6.215 -2.621 -0.325 1.00 72.38 83 LEU A O 1
ATOM 674 N N . LEU A 1 84 ? -5.521 -2.329 1.783 1.00 78.50 84 LEU A N 1
ATOM 675 C CA . LEU A 1 84 ? -4.177 -1.898 1.420 1.00 78.50 84 LEU A CA 1
ATOM 676 C C . LEU A 1 84 ? -3.284 -3.051 0.927 1.00 78.50 84 LEU A C 1
ATOM 678 O O . LEU A 1 84 ? -2.443 -2.855 0.055 1.00 78.50 84 LEU A O 1
ATOM 682 N N . SER A 1 85 ? -3.502 -4.269 1.435 1.00 81.50 85 SER A N 1
ATOM 683 C CA . SER A 1 85 ? -2.786 -5.479 0.997 1.00 81.50 85 SER A CA 1
ATOM 684 C C . SER A 1 85 ? -3.005 -5.830 -0.486 1.00 81.50 85 SER A C 1
ATOM 686 O O . SER A 1 85 ? -2.012 -5.984 -1.200 1.00 81.50 85 SER A O 1
ATOM 688 N N . PRO A 1 86 ? -4.251 -5.936 -1.003 1.00 85.12 86 PRO A N 1
ATOM 689 C CA . PRO A 1 86 ? -4.468 -6.188 -2.424 1.00 85.12 86 PRO A CA 1
ATOM 690 C C . PRO A 1 86 ? -3.973 -5.022 -3.281 1.00 85.12 86 PRO A C 1
ATOM 692 O O . PRO A 1 86 ? -3.406 -5.267 -4.341 1.00 85.12 86 PRO A O 1
ATOM 695 N N . LEU A 1 87 ? -4.100 -3.773 -2.812 1.00 85.88 87 LEU A N 1
ATOM 696 C CA . LEU A 1 87 ? -3.576 -2.604 -3.522 1.00 85.88 87 LEU A CA 1
ATOM 697 C C . LEU A 1 87 ? -2.052 -2.687 -3.715 1.00 85.88 87 LEU A C 1
ATOM 699 O O . LEU A 1 87 ? -1.569 -2.498 -4.830 1.00 85.88 87 LEU A O 1
ATOM 703 N N . LEU A 1 88 ? -1.304 -3.024 -2.658 1.00 86.19 88 LEU A N 1
ATOM 704 C CA . LEU A 1 88 ? 0.146 -3.228 -2.725 1.00 86.19 88 LEU A CA 1
ATOM 705 C C . LEU A 1 88 ? 0.498 -4.359 -3.705 1.00 86.19 88 LEU A C 1
ATOM 707 O O . LEU A 1 88 ? 1.400 -4.207 -4.528 1.00 86.19 88 LEU A O 1
ATOM 711 N N . TYR A 1 89 ? -0.229 -5.478 -3.650 1.00 88.44 89 TYR A N 1
ATOM 712 C CA . TYR A 1 89 ? 0.009 -6.620 -4.533 1.00 88.44 89 TYR A CA 1
ATOM 713 C C . TYR A 1 89 ? -0.234 -6.271 -6.006 1.00 88.44 89 TYR A C 1
ATOM 715 O O . TYR A 1 89 ? 0.635 -6.517 -6.843 1.00 88.44 89 TYR A O 1
ATOM 723 N N . PHE A 1 90 ? -1.368 -5.640 -6.323 1.00 90.62 90 PHE A N 1
ATOM 724 C CA . PHE A 1 90 ? -1.663 -5.171 -7.679 1.00 90.62 90 PHE A CA 1
ATOM 725 C C . PHE A 1 90 ? -0.636 -4.152 -8.164 1.00 90.62 90 PHE A C 1
ATOM 727 O O . PHE A 1 90 ? -0.237 -4.205 -9.327 1.00 90.62 90 PHE A O 1
ATOM 734 N N . TRP A 1 91 ? -0.172 -3.261 -7.285 1.00 90.44 91 TRP A N 1
ATOM 735 C CA . TRP A 1 91 ? 0.862 -2.296 -7.632 1.00 90.44 91 TRP A CA 1
ATOM 736 C C . TRP A 1 91 ? 2.182 -2.994 -7.987 1.00 90.44 91 TRP A C 1
ATOM 738 O O . TRP A 1 91 ? 2.717 -2.740 -9.063 1.00 90.44 91 TRP A O 1
ATOM 748 N N . ILE A 1 92 ? 2.680 -3.918 -7.158 1.00 88.69 92 ILE A N 1
ATOM 749 C CA . ILE A 1 92 ? 3.936 -4.637 -7.434 1.00 88.69 92 ILE A CA 1
ATOM 750 C C . ILE A 1 92 ? 3.800 -5.490 -8.700 1.00 88.69 92 ILE A C 1
ATOM 752 O O . ILE A 1 92 ? 4.584 -5.341 -9.636 1.00 88.69 92 ILE A O 1
ATOM 756 N N . VAL A 1 93 ? 2.788 -6.359 -8.758 1.00 91.19 93 VAL A N 1
ATOM 757 C CA . VAL A 1 93 ? 2.613 -7.314 -9.862 1.00 91.19 93 VAL A CA 1
ATOM 758 C C . VAL A 1 93 ? 2.328 -6.597 -11.176 1.00 91.19 93 VAL A C 1
ATOM 760 O O . VAL A 1 93 ? 2.932 -6.931 -12.195 1.00 91.19 93 VAL A O 1
ATOM 763 N N . GLY A 1 94 ? 1.457 -5.586 -11.161 1.00 88.31 94 GLY A N 1
ATOM 764 C CA . GLY A 1 94 ? 1.121 -4.802 -12.346 1.00 88.31 94 GLY A CA 1
ATOM 765 C C . GLY A 1 94 ? 2.340 -4.088 -12.924 1.00 88.31 94 GLY A C 1
ATOM 766 O O . GLY A 1 94 ? 2.576 -4.160 -14.130 1.00 88.31 94 GLY A O 1
ATOM 767 N N . HIS A 1 95 ? 3.166 -3.469 -12.074 1.00 88.69 95 HIS A N 1
ATOM 768 C CA . HIS A 1 95 ? 4.385 -2.810 -12.539 1.00 88.69 95 HIS A CA 1
ATOM 769 C C . HIS A 1 95 ? 5.456 -3.814 -12.983 1.00 88.69 95 HIS A C 1
ATOM 771 O O . HIS A 1 95 ? 6.098 -3.573 -14.002 1.00 88.69 95 HIS A O 1
ATOM 777 N N . CYS A 1 96 ? 5.613 -4.964 -12.319 1.00 87.75 96 CYS A N 1
ATOM 778 C CA . CYS A 1 96 ? 6.503 -6.033 -12.789 1.00 87.75 96 CYS A CA 1
ATOM 779 C C . CYS A 1 96 ? 6.099 -6.557 -14.178 1.00 87.75 96 CYS A C 1
ATOM 781 O O . CYS A 1 96 ? 6.958 -6.702 -15.050 1.00 87.75 96 CYS A O 1
ATOM 783 N N . LEU A 1 97 ? 4.803 -6.794 -14.408 1.00 88.56 97 LEU A N 1
ATOM 784 C CA . LEU A 1 97 ? 4.279 -7.209 -15.713 1.00 88.56 97 LEU A CA 1
ATOM 785 C C . LEU A 1 97 ? 4.490 -6.125 -16.772 1.00 88.56 97 LEU A C 1
ATOM 787 O O . LEU A 1 97 ? 4.951 -6.430 -17.871 1.00 88.56 97 LEU A O 1
ATOM 791 N N . ALA A 1 98 ? 4.220 -4.861 -16.440 1.00 85.00 98 ALA A N 1
ATOM 792 C CA . ALA A 1 98 ? 4.465 -3.741 -17.342 1.00 85.00 98 ALA A CA 1
ATOM 793 C C . ALA A 1 98 ? 5.952 -3.643 -17.721 1.00 85.00 98 ALA A C 1
ATOM 795 O O . ALA A 1 98 ? 6.274 -3.536 -18.901 1.00 85.00 98 ALA A O 1
ATOM 796 N N . PHE A 1 99 ? 6.871 -3.757 -16.758 1.00 83.50 99 PHE A N 1
ATOM 797 C CA . PHE A 1 99 ? 8.308 -3.775 -17.045 1.00 83.50 99 PHE A CA 1
ATOM 798 C C . PHE A 1 99 ? 8.716 -4.950 -17.935 1.00 83.50 99 PHE A C 1
ATOM 800 O O . PHE A 1 99 ? 9.557 -4.777 -18.813 1.00 83.50 99 PHE A O 1
ATOM 807 N N . PHE A 1 100 ? 8.121 -6.127 -17.751 1.00 83.94 100 PHE A N 1
ATOM 808 C CA . PHE A 1 100 ? 8.407 -7.282 -18.598 1.00 83.94 100 PHE A CA 1
ATOM 809 C C . PHE A 1 100 ? 7.918 -7.072 -20.039 1.00 83.94 100 PHE A C 1
ATOM 811 O O . PHE A 1 100 ? 8.680 -7.250 -20.991 1.00 83.94 100 PHE A O 1
ATOM 818 N N . VAL A 1 101 ? 6.672 -6.623 -20.207 1.00 82.31 101 VAL A N 1
ATOM 819 C CA . VAL A 1 101 ? 6.068 -6.390 -21.526 1.00 82.31 101 VAL A CA 1
ATOM 820 C C . VAL A 1 101 ? 6.761 -5.235 -22.253 1.00 82.31 101 VAL A C 1
ATOM 822 O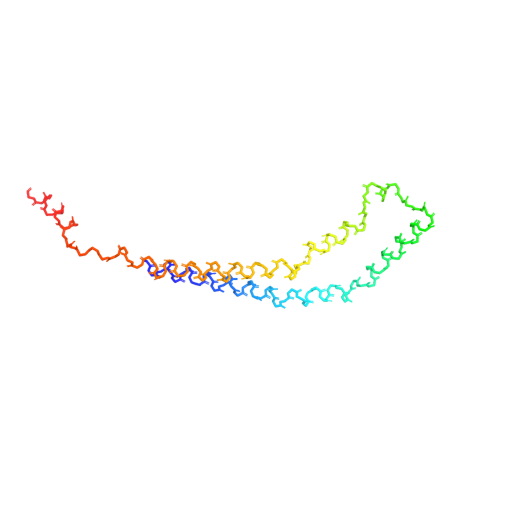 O . VAL A 1 101 ? 7.220 -5.400 -23.379 1.00 82.31 101 VAL A O 1
ATOM 825 N N . PHE A 1 102 ? 6.893 -4.074 -21.611 1.00 76.06 102 PHE A N 1
ATOM 826 C CA . PHE A 1 102 ? 7.464 -2.886 -22.248 1.00 76.06 102 PHE A CA 1
ATOM 827 C C . PHE A 1 102 ? 8.995 -2.899 -22.307 1.00 76.06 102 PHE A C 1
ATOM 829 O O . PHE A 1 102 ? 9.565 -2.309 -23.221 1.00 76.06 102 PHE A O 1
ATOM 836 N N . GLY A 1 103 ? 9.668 -3.544 -21.351 1.00 71.44 103 GLY A N 1
ATOM 837 C CA . GLY A 1 103 ? 11.131 -3.579 -21.276 1.00 71.44 103 GLY A CA 1
ATOM 838 C C . GLY A 1 103 ? 11.769 -4.713 -22.076 1.00 71.44 103 GLY A C 1
ATOM 839 O O . GLY A 1 103 ? 12.826 -4.505 -22.668 1.00 71.44 103 GLY A O 1
ATOM 840 N N . PHE A 1 104 ? 11.138 -5.892 -22.119 1.00 69.25 104 PHE A N 1
ATOM 841 C CA . PHE A 1 104 ? 11.698 -7.070 -22.792 1.00 69.25 104 PHE A CA 1
ATOM 842 C C . PHE A 1 104 ?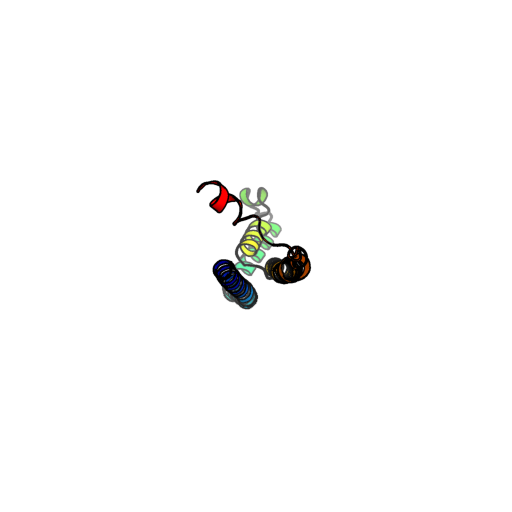 10.895 -7.491 -24.024 1.00 69.25 104 PHE A C 1
ATOM 844 O O . PHE A 1 104 ? 11.486 -7.642 -25.090 1.00 69.25 104 PHE A O 1
ATOM 851 N N . ALA A 1 105 ? 9.569 -7.632 -23.924 1.00 66.69 105 ALA A N 1
ATOM 852 C CA . ALA A 1 105 ? 8.757 -8.116 -25.050 1.00 66.69 105 ALA A CA 1
ATOM 853 C C . ALA A 1 105 ? 8.612 -7.088 -26.191 1.00 66.69 105 ALA A C 1
ATOM 855 O O . ALA A 1 105 ? 8.407 -7.463 -27.340 1.00 66.69 105 ALA A O 1
ATOM 856 N N . ASN A 1 106 ? 8.767 -5.794 -25.898 1.00 61.22 106 ASN A N 1
ATOM 857 C CA . ASN A 1 106 ? 8.686 -4.723 -26.894 1.00 61.22 106 ASN A CA 1
ATOM 858 C C . ASN A 1 106 ? 10.019 -4.444 -27.624 1.00 61.22 106 ASN A C 1
ATOM 860 O O . ASN A 1 106 ? 10.110 -3.493 -28.399 1.00 61.22 106 ASN A O 1
ATOM 864 N N . LYS A 1 107 ? 11.074 -5.229 -27.358 1.00 56.16 107 LYS A N 1
ATOM 865 C CA . LYS A 1 107 ? 12.405 -5.028 -27.953 1.00 56.16 107 LYS A CA 1
ATOM 866 C C . LYS A 1 107 ? 12.519 -5.570 -29.391 1.00 56.16 107 LYS A C 1
ATOM 868 O O . LYS A 1 107 ? 13.366 -5.089 -30.135 1.00 56.16 107 LYS A O 1
ATOM 873 N N . ASP A 1 108 ? 11.629 -6.476 -29.803 1.00 53.41 108 ASP A N 1
ATOM 874 C CA . ASP A 1 108 ? 11.675 -7.158 -31.112 1.00 53.41 108 ASP A CA 1
ATOM 875 C C . ASP A 1 108 ? 11.007 -6.407 -32.282 1.00 53.41 108 ASP A C 1
ATOM 877 O O . ASP A 1 108 ? 11.027 -6.886 -33.410 1.00 53.41 108 ASP A O 1
ATOM 881 N N . PHE A 1 109 ? 10.471 -5.197 -32.083 1.00 51.47 109 PHE A N 1
ATOM 882 C CA . PHE A 1 109 ? 9.973 -4.358 -33.194 1.00 51.47 109 PHE A CA 1
ATOM 883 C C . PHE A 1 109 ? 11.015 -3.355 -33.724 1.00 51.47 109 PHE A C 1
ATOM 885 O O . PHE A 1 109 ? 10.667 -2.411 -34.430 1.00 51.47 109 PHE A O 1
ATOM 892 N N . GLY A 1 110 ? 12.290 -3.532 -33.362 1.00 53.06 110 GLY A N 1
ATOM 893 C CA . GLY A 1 110 ? 13.384 -2.613 -33.688 1.00 53.06 110 GLY A CA 1
ATOM 894 C C . GLY A 1 110 ? 14.457 -3.169 -34.621 1.00 53.06 110 GLY A C 1
ATOM 895 O O . GLY A 1 110 ? 15.484 -2.514 -34.778 1.00 53.06 110 GLY A O 1
ATOM 896 N N . GLU A 1 111 ? 14.258 -4.341 -35.227 1.00 50.44 111 GLU A N 1
ATOM 897 C CA . GLU A 1 111 ? 15.184 -4.883 -36.227 1.00 50.44 111 GLU A CA 1
ATOM 898 C C . GLU A 1 111 ? 14.507 -4.973 -37.601 1.00 50.44 111 GLU A C 1
ATOM 900 O O . GLU A 1 111 ? 14.235 -6.038 -38.142 1.00 50.44 111 GLU A O 1
ATOM 905 N N . SER A 1 112 ? 14.236 -3.806 -38.185 1.00 40.66 112 SER A N 1
ATOM 906 C CA . SER A 1 112 ? 14.265 -3.654 -39.638 1.00 40.66 112 SER A CA 1
ATOM 907 C C . SER A 1 112 ? 15.480 -2.802 -39.983 1.00 40.66 112 SER A C 1
ATOM 909 O O . SER A 1 112 ? 15.444 -1.571 -39.935 1.00 40.66 112 SER A O 1
ATOM 911 N N . ASN A 1 113 ? 16.576 -3.494 -40.284 1.00 47.97 113 ASN A N 1
ATOM 912 C CA . ASN A 1 113 ? 17.585 -3.004 -41.211 1.00 47.97 113 ASN A CA 1
ATOM 913 C C . ASN A 1 113 ? 16.857 -2.463 -42.452 1.00 47.97 113 ASN A C 1
ATOM 915 O O . ASN A 1 113 ? 16.070 -3.191 -43.051 1.00 47.97 113 ASN A O 1
ATOM 919 N N . ASP A 1 114 ? 17.035 -1.183 -42.763 1.00 42.06 114 ASP A N 1
ATOM 920 C CA . ASP A 1 114 ? 17.517 -0.704 -44.063 1.00 42.06 114 ASP A CA 1
ATOM 921 C C . ASP A 1 114 ? 17.274 0.807 -44.180 1.00 42.06 114 ASP A C 1
ATOM 923 O O . ASP A 1 114 ? 16.236 1.355 -43.813 1.00 42.06 114 ASP A O 1
ATOM 927 N N . GLY A 1 115 ? 18.322 1.509 -44.604 1.00 43.34 115 GLY A N 1
ATOM 928 C CA . GLY A 1 115 ? 18.384 2.960 -44.602 1.00 43.34 115 GLY A CA 1
ATOM 929 C C . GLY A 1 115 ? 17.498 3.662 -45.635 1.00 43.34 115 GLY A C 1
ATOM 930 O O . GLY A 1 115 ? 16.908 3.070 -46.531 1.00 43.34 115 GLY A O 1
ATOM 931 N N . SER A 1 116 ? 17.576 4.993 -45.577 1.00 46.28 116 SER A N 1
ATOM 932 C CA . SER A 1 116 ? 17.414 5.901 -46.724 1.00 46.28 116 SER A CA 1
ATOM 933 C C . SER A 1 116 ? 16.018 6.352 -47.196 1.00 46.28 116 SER A C 1
ATOM 935 O O . SER A 1 116 ? 15.914 6.774 -48.338 1.00 46.28 116 SER A O 1
ATOM 937 N N . GLU A 1 117 ? 14.968 6.427 -46.370 1.00 49.00 117 GLU A N 1
ATOM 938 C CA . GLU A 1 117 ? 13.719 7.105 -46.817 1.00 49.00 117 GLU A CA 1
ATOM 939 C C . GLU A 1 117 ? 13.526 8.554 -46.340 1.00 49.00 117 GLU A C 1
ATOM 941 O O . GLU A 1 117 ? 12.786 9.307 -46.970 1.00 49.00 117 GLU A O 1
ATOM 946 N N . ALA A 1 118 ? 14.247 9.017 -45.314 1.00 45.28 118 ALA A N 1
ATOM 947 C CA . ALA A 1 118 ? 14.127 10.408 -44.851 1.00 45.28 118 ALA A CA 1
ATOM 948 C C . ALA A 1 118 ? 14.994 11.418 -45.638 1.00 45.28 118 ALA A C 1
ATOM 950 O O . ALA A 1 118 ? 14.672 12.604 -45.652 1.00 45.28 118 ALA A O 1
ATOM 951 N N . ASP A 1 119 ? 16.048 10.967 -46.332 1.00 44.03 119 ASP A N 1
ATOM 952 C CA . ASP A 1 119 ? 16.991 11.849 -47.053 1.00 44.03 119 ASP A CA 1
ATOM 953 C C . ASP A 1 119 ? 16.745 11.945 -48.572 1.00 44.03 119 ASP A C 1
ATOM 955 O O . ASP A 1 119 ? 17.290 12.818 -49.244 1.00 44.03 119 ASP A O 1
ATOM 959 N N . ILE A 1 120 ? 15.887 11.096 -49.152 1.00 49.34 120 ILE A N 1
ATOM 960 C CA . ILE A 1 120 ? 15.579 11.152 -50.597 1.00 49.34 120 ILE A CA 1
ATOM 961 C C . ILE A 1 120 ? 14.483 12.192 -50.899 1.00 49.34 120 ILE A C 1
ATOM 963 O O . ILE A 1 120 ? 14.450 12.770 -51.990 1.00 49.34 120 ILE A O 1
ATOM 967 N N . ALA A 1 121 ? 13.619 12.506 -49.927 1.00 45.66 121 ALA A N 1
ATOM 968 C CA . ALA A 1 121 ? 12.571 13.516 -50.088 1.00 45.66 121 ALA A CA 1
ATOM 969 C C . ALA A 1 121 ? 13.113 14.961 -50.080 1.00 45.66 121 ALA A C 1
ATOM 971 O O . ALA A 1 121 ? 12.553 15.827 -50.752 1.00 45.66 121 ALA A O 1
ATOM 972 N N . SER A 1 122 ? 14.220 15.226 -49.378 1.00 46.06 122 SER A N 1
ATOM 973 C CA . SER A 1 122 ? 14.838 16.558 -49.285 1.00 46.06 122 SER A CA 1
ATOM 974 C C . SER A 1 122 ? 15.689 16.907 -50.514 1.00 46.06 122 SER A C 1
ATOM 976 O O . SER A 1 122 ? 15.705 18.060 -50.944 1.00 46.06 122 SER A O 1
ATOM 978 N N . VAL A 1 123 ? 16.328 15.919 -51.151 1.00 47.38 123 VAL A N 1
ATOM 979 C CA . VAL A 1 123 ? 17.165 16.136 -52.349 1.00 47.38 123 VAL A CA 1
ATOM 980 C C . VAL A 1 123 ? 16.327 16.337 -53.619 1.00 47.38 123 VAL A C 1
ATOM 982 O O . VAL A 1 123 ? 16.745 17.046 -54.534 1.00 47.38 123 VAL A O 1
ATOM 985 N N . LYS A 1 124 ? 15.109 15.781 -53.686 1.00 45.25 124 LYS A N 1
ATOM 986 C CA . LYS A 1 124 ? 14.238 15.898 -54.872 1.00 45.25 124 LYS A CA 1
ATOM 987 C C . LYS A 1 124 ? 13.488 17.237 -54.979 1.00 45.25 124 LYS A C 1
ATOM 989 O O . LYS A 1 124 ? 12.896 17.503 -56.016 1.00 45.25 124 LYS A O 1
ATOM 994 N N . LEU A 1 125 ? 13.528 18.069 -53.935 1.00 47.22 125 LEU A N 1
ATOM 995 C CA . LEU A 1 125 ? 12.936 19.417 -53.903 1.00 47.22 125 LEU A CA 1
ATOM 996 C C . LEU A 1 125 ? 13.940 20.541 -54.223 1.00 47.22 125 LEU A C 1
ATOM 998 O O . LEU A 1 125 ? 13.550 21.704 -54.274 1.00 47.22 125 LEU A O 1
ATOM 1002 N N . MET A 1 126 ? 15.216 20.210 -54.456 1.00 47.41 126 MET A N 1
ATOM 1003 C CA . MET A 1 126 ? 16.277 21.165 -54.816 1.00 47.41 126 MET A CA 1
ATOM 1004 C C . MET A 1 126 ? 16.860 20.938 -56.223 1.00 47.41 126 MET A C 1
ATOM 1006 O O . MET A 1 126 ? 17.975 21.382 -56.503 1.00 47.41 126 MET A O 1
ATOM 1010 N N . LYS A 1 127 ? 16.126 20.270 -57.121 1.00 40.34 127 LYS A N 1
ATOM 1011 C CA . LYS A 1 127 ? 16.513 20.148 -58.531 1.00 40.34 127 LYS A CA 1
ATOM 1012 C C . LYS A 1 127 ? 15.398 20.578 -59.469 1.00 40.34 127 LYS A C 1
ATOM 1014 O O . LYS A 1 127 ? 14.244 20.176 -59.210 1.00 40.34 127 LYS A O 1
#

pLDDT: mean 70.61, std 14.48, range [40.34, 94.31]

Solvent-accessible surface area (backbone atoms only — not comparable to full-atom values): 7543 Å² total; per-residue (Å²): 113,67,68,61,52,52,54,50,51,53,53,49,52,53,51,52,51,52,55,50,47,51,65,65,47,34,62,55,55,52,51,50,50,47,73,75,39,48,66,59,56,51,50,51,57,51,52,54,51,50,28,63,74,67,72,60,67,50,74,73,57,71,79,36,75,57,72,54,53,56,56,47,50,50,58,69,70,43,73,47,68,80,63,48,51,58,51,52,49,51,52,53,52,50,50,52,51,47,49,45,46,66,66,56,68,57,58,78,83,72,80,75,89,74,84,74,74,81,65,56,65,64,59,65,75,75,112

Foldseek 3Di:
DVVVVVVVVVVLVVVLVVLVVCLVCLVVVVVVVCVVCVVVVVVVVVVVVVCVVVVVQDPVCVVDVVVCVVVVVVVVVRPDNVVSVVVNVCSVVVVVVVCCCVVPVVPVVPPDDDDDDVPVVVVVVVD

Organism: Parascaris univalens (NCBI:txid6257)